Protein AF-A0A7A6N4C0-F1 (afdb_monomer)

Solvent-accessible surface area (backbone atoms only — not comparable to full-atom values): 4942 Å² total; per-residue (Å²): 112,73,68,59,54,53,48,48,50,52,53,54,49,61,76,67,51,44,71,33,46,53,50,43,52,52,50,53,50,51,52,61,70,49,56,96,53,90,69,51,74,69,55,46,52,51,62,74,43,38,67,61,51,50,52,51,27,52,54,46,26,54,53,48,53,48,51,52,52,53,48,55,50,52,53,50,54,52,52,50,54,53,53,56,64,74,75,108

Secondary structure (DSSP, 8-state):
-HHHHHHHHHHHHHHTS-HHHHHHHHHHHHHHHHTTS---HHHHHHHHTHHHHHHHHHHHHHHHHHHHHHHHHHHHHHHHHHHHHH--

Sequence (88 aa):
GQIAAARQSAGIATDRMTEAHKQLLALQQRISDLDGKKLTADEKSVLARKDELIQALTLLDVKQQELQKQTALNDLKKKTIQLTSQLA

Nearest PDB structures (foldseek):
  3fav-assembly2_C  TM=6.622E-01  e=5.037E+00  Mycobacterium tuberculosis H37Rv

Radius of gyration: 20.28 Å; Cα contacts (8 Å, |Δi|>4): 23; chains: 1; bounding box: 44×39×59 Å

Foldseek 3Di:
DVVVVVVVVVVVVVVPQDPLNVVLVVLVVLLVVCPPDDDDPVSVVSVVCVVVSNVVSVVVRVVRNVVVVVVVVVVVVVVVVVVVVVVD

Organism: Escherichia coli (NCBI:txid562)

Structure (mmCIF, N/CA/C/O backbone):
data_AF-A0A7A6N4C0-F1
#
_entry.id   AF-A0A7A6N4C0-F1
#
loop_
_atom_site.group_PDB
_atom_site.id
_atom_site.type_symbol
_atom_site.label_atom_id
_atom_site.label_alt_id
_atom_site.label_comp_id
_atom_site.label_asym_id
_atom_site.label_entity_id
_atom_site.label_seq_id
_atom_site.pdbx_PDB_ins_code
_atom_site.Cartn_x
_atom_site.Cartn_y
_atom_site.Cartn_z
_atom_site.occupancy
_atom_site.B_iso_or_equiv
_atom_site.auth_seq_id
_atom_site.auth_comp_id
_atom_site.auth_asym_id
_atom_site.auth_atom_id
_atom_site.pdbx_PDB_model_num
ATOM 1 N N . GLY A 1 1 ? 3.050 -31.020 -9.278 1.00 46.84 1 GLY A N 1
ATOM 2 C CA . GLY A 1 1 ? 1.927 -30.788 -8.349 1.00 46.84 1 GLY A CA 1
ATOM 3 C C . GLY A 1 1 ? 1.431 -29.366 -8.493 1.00 46.84 1 GLY A C 1
ATOM 4 O O . GLY A 1 1 ? 2.199 -28.446 -8.245 1.00 46.84 1 GLY A O 1
ATOM 5 N N . GLN A 1 2 ? 0.175 -29.179 -8.902 1.00 53.25 2 GLN A N 1
ATOM 6 C CA . GLN A 1 2 ? -0.425 -27.851 -9.123 1.00 53.25 2 GLN A CA 1
ATOM 7 C C . GLN A 1 2 ? -0.447 -26.984 -7.848 1.00 53.25 2 GLN A C 1
ATOM 9 O O . GLN A 1 2 ? -0.361 -25.765 -7.929 1.00 53.25 2 GLN A O 1
ATOM 14 N N . ILE A 1 3 ? -0.427 -27.612 -6.667 1.00 54.41 3 ILE A N 1
ATOM 15 C CA . ILE A 1 3 ? -0.379 -26.931 -5.363 1.00 54.41 3 ILE A CA 1
ATOM 16 C C . ILE A 1 3 ? 0.977 -26.237 -5.113 1.00 54.41 3 ILE A C 1
ATOM 18 O O . ILE A 1 3 ? 1.021 -25.191 -4.471 1.00 54.41 3 ILE A O 1
ATOM 22 N N . ALA A 1 4 ? 2.084 -26.759 -5.655 1.00 54.84 4 ALA A N 1
ATOM 23 C CA . ALA A 1 4 ? 3.402 -26.127 -5.528 1.00 54.84 4 ALA A CA 1
ATOM 24 C C . ALA A 1 4 ? 3.530 -24.880 -6.423 1.00 54.84 4 ALA A C 1
ATOM 26 O O . ALA A 1 4 ? 4.095 -23.876 -5.998 1.00 54.84 4 ALA A O 1
ATOM 27 N N . ALA A 1 5 ? 2.932 -24.916 -7.619 1.00 56.22 5 ALA A N 1
ATOM 28 C CA . ALA A 1 5 ? 2.850 -23.762 -8.514 1.00 56.22 5 ALA A CA 1
ATOM 29 C C . ALA A 1 5 ? 1.908 -22.680 -7.958 1.00 56.22 5 ALA A C 1
ATOM 31 O O . ALA A 1 5 ? 2.262 -21.508 -7.986 1.00 56.22 5 ALA A O 1
ATOM 32 N N . ALA A 1 6 ? 0.773 -23.073 -7.365 1.00 54.75 6 ALA A N 1
ATOM 33 C CA . ALA A 1 6 ? -0.146 -22.155 -6.688 1.00 54.75 6 ALA A CA 1
ATOM 34 C C . ALA A 1 6 ? 0.487 -21.485 -5.448 1.00 54.75 6 ALA A C 1
ATOM 36 O O . ALA A 1 6 ? 0.251 -20.308 -5.180 1.00 54.75 6 ALA A O 1
ATOM 37 N N . ARG A 1 7 ? 1.337 -22.212 -4.706 1.00 48.06 7 ARG A N 1
ATOM 38 C CA . ARG A 1 7 ? 2.113 -21.662 -3.579 1.00 48.06 7 ARG A CA 1
ATOM 39 C C . ARG A 1 7 ? 3.258 -20.755 -4.031 1.00 48.06 7 ARG A C 1
ATOM 41 O O . ARG A 1 7 ? 3.472 -19.730 -3.395 1.00 48.06 7 ARG A O 1
ATOM 48 N N . GLN A 1 8 ? 3.948 -21.073 -5.132 1.00 49.84 8 GLN A N 1
ATOM 49 C CA . GLN A 1 8 ? 4.911 -20.146 -5.739 1.00 49.84 8 GLN A CA 1
ATOM 50 C C . GLN A 1 8 ? 4.216 -18.897 -6.274 1.00 49.84 8 GLN A C 1
ATOM 52 O O . GLN A 1 8 ? 4.707 -17.808 -6.027 1.00 49.84 8 GLN A O 1
ATOM 57 N N . SER A 1 9 ? 3.047 -19.002 -6.913 1.00 47.25 9 SER A N 1
ATOM 58 C CA . SER A 1 9 ? 2.291 -17.819 -7.339 1.00 47.25 9 SER A CA 1
ATOM 59 C C . SER A 1 9 ? 1.749 -17.002 -6.165 1.00 47.25 9 SER A C 1
ATOM 61 O O . SER A 1 9 ? 1.701 -15.785 -6.270 1.00 47.25 9 SER A O 1
ATOM 63 N N . ALA A 1 10 ? 1.395 -17.632 -5.039 1.00 46.41 10 ALA A N 1
ATOM 64 C CA . ALA A 1 10 ? 1.020 -16.926 -3.811 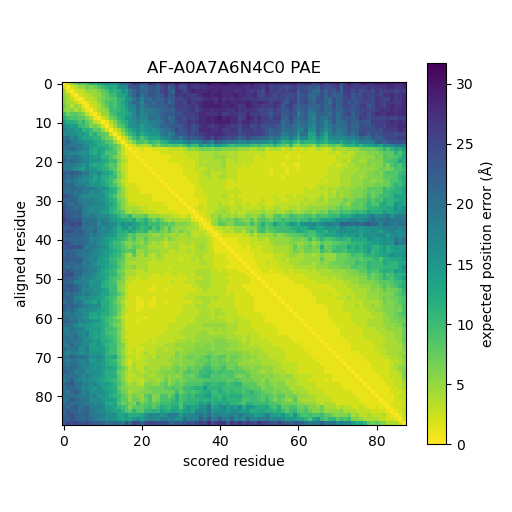1.00 46.41 10 ALA A CA 1
ATOM 65 C C 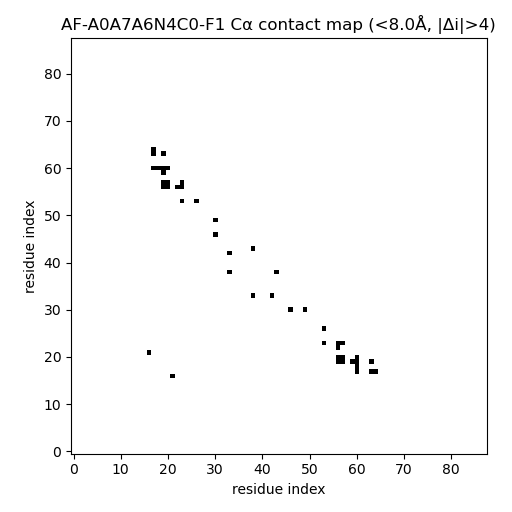. ALA A 1 10 ? 2.225 -16.219 -3.155 1.00 46.41 10 ALA A C 1
ATOM 67 O O . ALA A 1 10 ? 2.079 -15.098 -2.680 1.00 46.41 10 ALA A O 1
ATOM 68 N N . GLY A 1 11 ? 3.422 -16.820 -3.207 1.00 42.91 11 GLY A N 1
ATOM 69 C CA . GLY A 1 11 ? 4.684 -16.181 -2.803 1.00 42.91 11 GLY A CA 1
ATOM 70 C C . GLY A 1 11 ? 5.136 -15.055 -3.747 1.00 42.91 11 GLY A C 1
ATOM 71 O O . GLY A 1 11 ? 5.598 -14.010 -3.300 1.00 42.91 11 GLY A O 1
ATOM 72 N N . ILE A 1 12 ? 4.915 -15.216 -5.055 1.00 45.44 12 ILE A N 1
ATOM 73 C CA . ILE A 1 12 ? 5.161 -14.196 -6.089 1.00 45.44 12 ILE A CA 1
ATOM 74 C C . ILE A 1 12 ? 4.124 -13.063 -6.005 1.00 45.44 12 ILE A C 1
ATOM 76 O O . ILE A 1 12 ? 4.432 -11.920 -6.337 1.00 45.44 12 ILE A O 1
ATOM 80 N N . ALA A 1 13 ? 2.903 -13.347 -5.539 1.00 47.94 13 ALA A N 1
ATOM 81 C CA . ALA A 1 13 ? 1.897 -12.324 -5.274 1.00 47.94 13 ALA A CA 1
ATOM 82 C C . ALA A 1 13 ? 2.307 -11.444 -4.084 1.00 47.94 13 ALA A C 1
ATOM 84 O O . ALA A 1 13 ? 2.142 -10.230 -4.154 1.00 47.94 13 ALA A O 1
ATOM 85 N N . THR A 1 14 ? 2.933 -12.012 -3.048 1.00 46.62 14 THR A N 1
ATOM 86 C CA . THR A 1 14 ? 3.445 -11.236 -1.906 1.00 46.62 14 THR A CA 1
ATOM 87 C C . THR A 1 14 ? 4.688 -10.396 -2.216 1.00 46.62 14 THR A C 1
ATOM 89 O O . THR A 1 14 ? 4.849 -9.340 -1.606 1.00 46.62 14 THR A O 1
ATOM 92 N N . ASP A 1 15 ? 5.508 -10.783 -3.199 1.00 49.84 15 ASP A N 1
ATOM 93 C CA . ASP A 1 15 ? 6.644 -9.969 -3.681 1.00 49.84 15 ASP A CA 1
ATOM 94 C C . ASP A 1 15 ? 6.226 -8.826 -4.626 1.00 49.84 15 ASP A C 1
ATOM 96 O O . ASP A 1 15 ? 7.017 -7.929 -4.917 1.00 49.84 15 ASP A O 1
ATOM 100 N N . ARG A 1 16 ? 4.972 -8.823 -5.099 1.00 61.00 16 ARG A N 1
ATOM 101 C CA . ARG A 1 16 ? 4.398 -7.752 -5.936 1.00 61.00 16 ARG A CA 1
ATOM 102 C C . ARG A 1 16 ? 3.380 -6.873 -5.212 1.00 61.00 16 ARG A C 1
ATOM 104 O O . ARG A 1 16 ? 2.826 -5.966 -5.829 1.00 61.00 16 ARG A O 1
ATOM 111 N N . MET A 1 17 ? 3.119 -7.118 -3.930 1.00 72.88 17 MET A N 1
ATOM 112 C CA . MET A 1 17 ? 2.287 -6.224 -3.125 1.00 72.88 17 MET A CA 1
ATOM 113 C C . MET A 1 17 ? 3.131 -5.036 -2.676 1.00 72.88 17 MET A C 1
ATOM 115 O O . MET A 1 17 ? 4.181 -5.205 -2.053 1.00 72.88 17 MET A O 1
ATOM 119 N N . THR A 1 18 ? 2.664 -3.830 -2.990 1.00 87.88 18 THR A N 1
ATOM 120 C CA . THR A 1 18 ? 3.289 -2.602 -2.500 1.00 87.88 18 THR A CA 1
ATOM 121 C C . THR A 1 18 ? 3.197 -2.542 -0.971 1.00 87.88 18 THR A C 1
ATOM 123 O O . THR A 1 18 ? 2.331 -3.176 -0.360 1.00 87.88 18 THR A O 1
ATOM 126 N N . GLU A 1 19 ? 4.080 -1.790 -0.316 1.00 90.50 19 GLU A N 1
ATOM 127 C CA . GLU A 1 19 ? 4.035 -1.662 1.147 1.00 90.50 19 GLU A CA 1
ATOM 128 C C . GLU A 1 19 ? 2.720 -1.032 1.617 1.00 90.50 19 GLU A C 1
ATOM 130 O O . GLU A 1 19 ? 2.158 -1.437 2.635 1.00 90.50 19 GLU A O 1
ATOM 135 N N . ALA A 1 20 ? 2.173 -0.100 0.835 1.00 91.62 20 ALA A N 1
ATOM 136 C CA . ALA A 1 20 ? 0.865 0.485 1.105 1.00 91.62 20 ALA A CA 1
ATOM 137 C C . ALA A 1 20 ? -0.259 -0.553 1.037 1.00 91.62 20 ALA A C 1
ATOM 139 O O . ALA A 1 20 ? -1.155 -0.556 1.879 1.00 91.62 20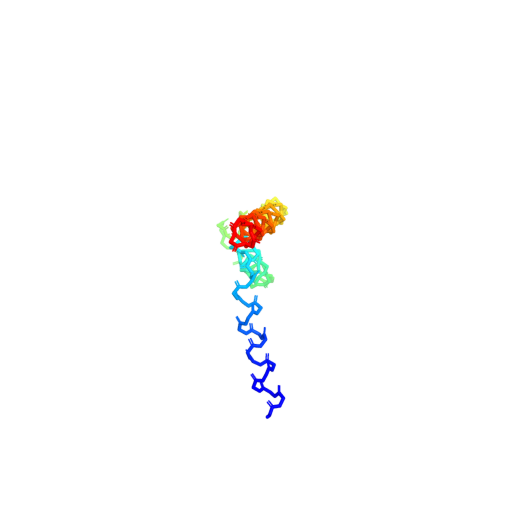 ALA A O 1
ATOM 140 N N . HIS A 1 21 ? -0.174 -1.480 0.084 1.00 89.75 21 HIS A N 1
ATOM 141 C CA . HIS A 1 21 ? -1.126 -2.572 -0.045 1.00 89.75 21 HIS A CA 1
ATOM 142 C C . HIS A 1 21 ? -1.064 -3.539 1.152 1.00 89.75 21 HIS A C 1
ATOM 144 O O . HIS A 1 21 ? -2.098 -3.945 1.685 1.00 89.75 21 HIS A O 1
ATOM 150 N N . LYS A 1 22 ? 0.141 -3.856 1.649 1.00 92.81 22 LYS A N 1
ATOM 151 C CA . LYS A 1 22 ? 0.324 -4.661 2.873 1.00 92.81 22 LYS A CA 1
ATOM 152 C C . LYS A 1 22 ? -0.270 -3.966 4.100 1.00 92.81 22 LYS A C 1
ATOM 154 O O . LYS A 1 22 ? -0.954 -4.600 4.903 1.00 92.81 22 LYS A O 1
ATOM 159 N N . GLN A 1 23 ? -0.041 -2.661 4.232 1.00 92.81 23 GLN A N 1
ATOM 160 C CA . GLN A 1 23 ? -0.601 -1.860 5.322 1.00 92.81 23 GLN A CA 1
ATOM 161 C C . GLN A 1 23 ? -2.126 -1.762 5.242 1.00 92.81 23 GLN A C 1
ATOM 163 O O . GLN A 1 23 ? -2.790 -1.821 6.274 1.00 92.81 23 GLN A O 1
ATOM 168 N N . LEU A 1 24 ? -2.687 -1.663 4.035 1.00 92.69 24 LEU A N 1
ATOM 169 C CA . LEU A 1 24 ? -4.132 -1.655 3.818 1.00 92.69 24 LEU A CA 1
ATOM 170 C C . LEU A 1 24 ? -4.762 -2.973 4.276 1.00 92.69 24 LEU A C 1
ATOM 172 O O . LEU A 1 24 ? -5.749 -2.947 5.010 1.00 92.69 24 LEU A O 1
ATOM 176 N N . LEU A 1 25 ? -4.152 -4.110 3.933 1.00 92.25 25 LEU A N 1
ATOM 177 C CA . LEU A 1 25 ? -4.605 -5.423 4.396 1.00 92.25 25 LEU A CA 1
ATOM 178 C C . LEU A 1 25 ? -4.521 -5.549 5.926 1.00 92.25 25 LEU A C 1
ATOM 180 O O . LEU A 1 25 ? -5.470 -5.998 6.567 1.00 92.25 25 LEU A O 1
ATOM 184 N N . ALA A 1 26 ? -3.411 -5.109 6.526 1.00 91.88 26 ALA A N 1
ATOM 185 C CA . ALA A 1 26 ? -3.244 -5.119 7.978 1.00 91.88 26 ALA A CA 1
ATOM 186 C C . ALA A 1 26 ? -4.278 -4.226 8.688 1.00 91.88 26 ALA A C 1
ATOM 188 O O . ALA A 1 26 ? -4.810 -4.604 9.733 1.00 91.88 26 ALA A O 1
ATOM 189 N N . LEU A 1 27 ? -4.599 -3.062 8.115 1.00 91.88 27 LEU A N 1
ATOM 190 C CA . LEU A 1 27 ? -5.636 -2.168 8.627 1.00 91.88 27 LEU A CA 1
ATOM 191 C C . LEU A 1 27 ? -7.025 -2.806 8.528 1.00 91.88 27 LEU A C 1
ATOM 193 O O . LEU A 1 27 ? -7.778 -2.749 9.496 1.00 91.88 27 LEU A O 1
ATOM 197 N N . GLN A 1 28 ? -7.356 -3.435 7.399 1.00 91.12 28 GLN A N 1
ATOM 198 C CA . GLN A 1 28 ? -8.626 -4.147 7.222 1.00 91.12 28 GLN A CA 1
ATOM 199 C C . GLN A 1 28 ? -8.781 -5.286 8.233 1.00 91.12 28 GLN A C 1
ATOM 201 O O . GLN A 1 28 ? -9.830 -5.388 8.871 1.00 91.12 28 GLN A O 1
ATOM 206 N N . GLN A 1 29 ? -7.728 -6.083 8.440 1.00 91.44 29 GLN A N 1
ATOM 207 C CA . GLN A 1 29 ? -7.731 -7.136 9.455 1.00 91.44 29 GLN A CA 1
ATOM 208 C C . GLN A 1 29 ? -7.934 -6.548 10.852 1.00 91.44 29 GLN A C 1
ATOM 210 O O . GLN A 1 29 ? -8.811 -6.993 11.585 1.00 91.44 29 GLN A O 1
ATOM 215 N N . ARG A 1 30 ? -7.196 -5.485 11.196 1.00 90.31 30 ARG A N 1
ATOM 216 C CA . ARG A 1 30 ? -7.332 -4.819 12.494 1.00 90.31 30 ARG A CA 1
ATOM 217 C C . ARG A 1 30 ? -8.737 -4.259 12.708 1.00 90.31 30 ARG A C 1
ATOM 219 O O . ARG A 1 30 ? -9.264 -4.386 13.802 1.00 90.31 30 ARG A O 1
ATOM 226 N N . ILE A 1 31 ? -9.357 -3.656 11.694 1.00 90.31 31 ILE A N 1
ATOM 227 C CA . ILE A 1 31 ? -10.743 -3.169 11.781 1.00 90.31 31 ILE A CA 1
ATOM 228 C C . ILE A 1 31 ? -11.703 -4.337 12.033 1.00 90.31 31 ILE A C 1
ATOM 230 O O . ILE A 1 31 ? -12.550 -4.233 12.916 1.00 90.31 31 ILE A O 1
ATOM 234 N N . SER A 1 32 ? -11.543 -5.448 11.309 1.00 89.38 32 SER A N 1
ATOM 235 C CA . SER A 1 32 ? -12.356 -6.653 11.508 1.00 89.38 32 SER A CA 1
ATOM 236 C C . SER A 1 32 ? -12.180 -7.242 12.908 1.00 89.38 32 SER A C 1
ATOM 238 O O . SER A 1 32 ? -13.152 -7.682 13.513 1.00 89.38 32 SER A O 1
ATOM 240 N N . ASP A 1 33 ? -10.960 -7.231 13.444 1.00 89.19 33 ASP A N 1
ATOM 241 C CA . ASP A 1 33 ? -10.666 -7.750 14.780 1.00 89.19 33 ASP A CA 1
ATOM 242 C C . ASP A 1 33 ? -11.251 -6.875 15.894 1.00 89.19 33 ASP A C 1
ATOM 244 O O . ASP A 1 33 ? -11.440 -7.360 17.012 1.00 89.19 33 ASP A O 1
ATOM 248 N N . LEU A 1 34 ? -11.489 -5.593 15.616 1.00 89.00 34 LEU A N 1
ATOM 249 C CA . LEU A 1 34 ? -12.083 -4.629 16.540 1.00 89.00 34 LEU A CA 1
ATOM 250 C C . LEU A 1 34 ? -13.617 -4.629 16.481 1.00 89.00 34 LEU A C 1
ATOM 252 O O . LEU A 1 34 ? -14.259 -4.121 17.403 1.00 8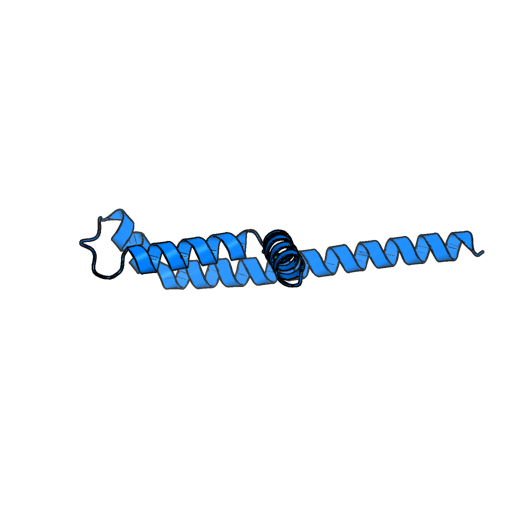9.00 34 LEU A O 1
ATOM 256 N N . ASP A 1 35 ? -14.215 -5.216 15.445 1.00 83.94 35 A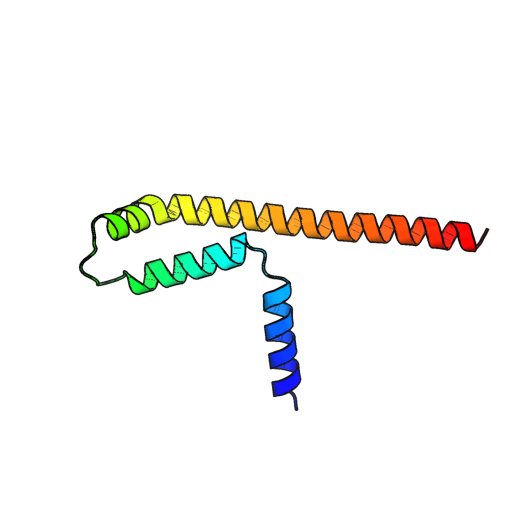SP A N 1
ATOM 257 C CA . ASP A 1 35 ? -15.666 -5.295 15.325 1.00 83.94 35 ASP A CA 1
ATOM 258 C C . ASP A 1 35 ? -16.281 -6.121 16.470 1.00 83.94 35 ASP A C 1
ATOM 260 O O . ASP A 1 35 ? -15.760 -7.158 16.888 1.00 83.94 35 ASP A O 1
ATOM 264 N N . GLY A 1 36 ? -17.370 -5.615 17.046 1.00 79.44 36 GLY A N 1
ATOM 265 C CA . GLY A 1 36 ? -18.048 -6.235 18.189 1.00 79.44 36 GLY A CA 1
ATOM 266 C C . GLY A 1 36 ? -17.278 -6.247 19.523 1.00 79.44 36 GLY A C 1
ATOM 267 O O . GLY A 1 36 ? -17.802 -6.774 20.508 1.00 79.44 36 GLY A O 1
ATOM 268 N N . LYS A 1 37 ? -16.070 -5.666 19.613 1.00 87.62 37 LYS A N 1
ATOM 269 C CA . LYS A 1 37 ? -15.286 -5.604 20.863 1.00 87.62 37 LYS A CA 1
ATOM 270 C C . LYS A 1 37 ? -15.488 -4.301 21.631 1.00 87.62 37 LYS A C 1
ATOM 272 O O . LYS A 1 37 ? -15.825 -3.250 21.090 1.00 87.62 37 LYS A O 1
ATOM 277 N N . LYS A 1 38 ? -15.242 -4.358 22.943 1.00 89.06 38 LYS A N 1
ATOM 278 C CA . LYS A 1 38 ? -15.228 -3.172 23.803 1.00 89.06 38 LYS A CA 1
ATOM 279 C C . LYS A 1 38 ? -13.919 -2.415 23.575 1.00 89.06 38 LYS A C 1
ATOM 281 O O . LYS A 1 38 ? -12.879 -2.804 24.091 1.00 89.06 38 LYS A O 1
ATOM 286 N N . LEU A 1 39 ? -13.998 -1.356 22.777 1.00 88.25 39 LEU A N 1
ATOM 287 C CA . LEU A 1 39 ? -12.824 -0.653 22.274 1.00 88.25 39 LEU A CA 1
ATOM 288 C C . LEU A 1 39 ? -12.143 0.228 23.324 1.00 88.25 39 LEU A C 1
ATOM 290 O O . LEU A 1 39 ? -12.792 1.021 24.021 1.00 88.25 39 LEU A O 1
ATOM 294 N N . THR A 1 40 ? -10.820 0.147 23.335 1.00 88.88 40 THR A N 1
ATOM 295 C CA . THR A 1 40 ? -9.884 1.111 23.917 1.00 88.88 40 THR A CA 1
ATOM 296 C C . THR A 1 40 ? -10.017 2.490 23.248 1.00 88.88 40 THR A C 1
ATOM 298 O O . THR A 1 40 ? -10.512 2.607 22.126 1.00 88.88 40 THR A O 1
ATOM 301 N N . ALA A 1 41 ? -9.587 3.564 23.921 1.00 88.06 41 ALA A N 1
ATOM 302 C CA . ALA A 1 41 ? -9.582 4.911 23.337 1.00 88.06 41 ALA A CA 1
ATOM 303 C C . ALA A 1 41 ? -8.757 4.972 22.037 1.00 88.06 41 ALA A C 1
ATOM 305 O O . ALA A 1 41 ? -9.187 5.585 21.057 1.00 88.06 41 ALA A O 1
ATOM 306 N N . ASP A 1 42 ? -7.633 4.257 22.002 1.00 85.38 42 ASP A N 1
ATOM 307 C CA . ASP A 1 42 ? -6.763 4.184 20.828 1.00 85.38 42 ASP A CA 1
ATOM 308 C C . ASP A 1 42 ? -7.440 3.435 19.675 1.00 85.38 42 ASP A C 1
ATOM 310 O O . ASP A 1 42 ? -7.374 3.850 18.520 1.00 85.38 42 ASP A O 1
ATOM 314 N N . GLU A 1 43 ? -8.161 2.359 19.982 1.00 89.44 43 GLU A N 1
ATOM 315 C CA . GLU A 1 43 ? -8.899 1.569 18.992 1.00 89.44 43 GLU A CA 1
ATOM 316 C C . GLU A 1 43 ? -10.091 2.348 18.421 1.00 89.44 43 GLU A C 1
ATOM 318 O O . GLU A 1 43 ? -10.350 2.295 17.218 1.00 89.44 43 GLU A O 1
ATOM 323 N N . LYS A 1 44 ? -10.772 3.148 19.251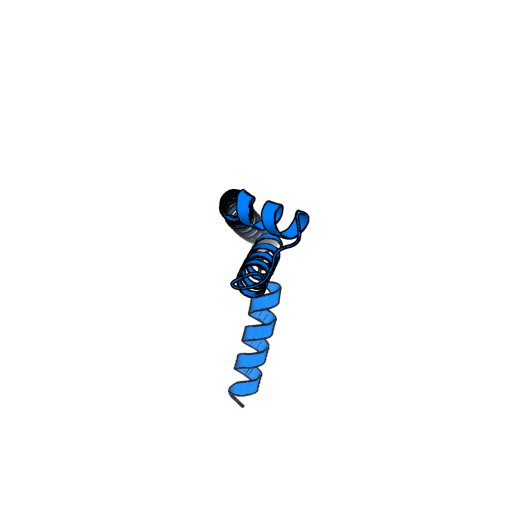 1.00 89.44 44 LYS A N 1
ATOM 324 C CA . LYS A 1 44 ? -11.818 4.072 18.789 1.00 89.44 44 LYS A CA 1
ATOM 325 C C . LYS A 1 44 ? -11.262 5.124 17.837 1.00 89.44 44 LYS A C 1
ATOM 327 O O . LYS A 1 44 ? -11.906 5.419 16.836 1.00 89.44 44 LYS A O 1
ATOM 332 N N . SER A 1 45 ? -10.077 5.664 18.122 1.00 88.50 45 SER A N 1
ATOM 333 C CA . SER A 1 45 ? -9.408 6.629 17.241 1.00 88.50 45 SER A CA 1
ATOM 334 C C . SER A 1 45 ? -9.080 6.018 15.873 1.00 88.50 45 SER A C 1
ATOM 336 O O . SER A 1 45 ? -9.330 6.638 14.838 1.00 88.50 45 SER A O 1
ATOM 338 N N . VAL A 1 46 ? -8.611 4.763 15.855 1.00 86.81 46 VAL A N 1
ATOM 339 C CA . VAL A 1 46 ? -8.358 4.014 14.612 1.00 86.81 46 VAL A CA 1
ATOM 340 C C . VAL A 1 46 ? -9.640 3.829 13.799 1.00 86.81 46 VAL A C 1
ATOM 342 O O . VAL A 1 46 ? -9.629 4.080 12.596 1.00 86.81 46 VAL A O 1
ATOM 345 N N . LEU A 1 47 ? -10.755 3.446 14.430 1.00 89.25 47 LEU A N 1
ATOM 346 C CA . LEU A 1 47 ? -12.030 3.304 13.718 1.00 89.25 47 LEU A CA 1
ATOM 347 C C . LEU A 1 47 ? -12.605 4.645 13.250 1.00 89.25 47 LEU A C 1
ATOM 349 O O . LEU A 1 47 ? -13.179 4.707 12.166 1.00 89.25 47 LEU A O 1
ATOM 353 N N . ALA A 1 48 ? -12.433 5.715 14.029 1.00 91.12 48 ALA A N 1
ATOM 354 C CA . ALA A 1 48 ? -12.903 7.052 13.671 1.00 91.12 48 ALA A CA 1
ATOM 355 C C . ALA A 1 48 ? -12.196 7.609 12.426 1.00 91.12 48 ALA A C 1
ATOM 357 O O . ALA A 1 48 ? -12.806 8.337 11.651 1.00 91.12 48 ALA A O 1
ATOM 358 N N . ARG A 1 49 ? -10.926 7.243 12.218 1.00 93.06 49 ARG A N 1
ATOM 359 C CA . ARG A 1 49 ? -10.118 7.658 11.059 1.00 93.06 49 ARG A CA 1
ATOM 360 C C . ARG A 1 49 ? -9.982 6.577 9.990 1.00 93.06 49 ARG A C 1
ATOM 362 O O . ARG A 1 49 ? -9.146 6.700 9.097 1.00 93.06 49 ARG A O 1
ATOM 369 N N . LYS A 1 50 ? -10.769 5.500 10.071 1.00 92.06 50 LYS A N 1
ATOM 370 C CA . LYS A 1 50 ? -10.614 4.335 9.187 1.00 92.06 50 LYS A CA 1
ATOM 371 C C . LYS A 1 50 ? -10.714 4.713 7.709 1.00 92.06 50 LYS A C 1
ATOM 373 O O . LYS A 1 50 ? -9.896 4.259 6.919 1.00 92.06 50 LYS A O 1
ATOM 378 N N . ASP A 1 51 ? -11.677 5.562 7.352 1.00 93.25 51 ASP A N 1
ATOM 379 C CA . ASP A 1 51 ? -11.968 5.883 5.955 1.00 93.25 51 ASP A CA 1
ATOM 380 C C . ASP A 1 51 ? -10.849 6.753 5.367 1.00 93.25 51 ASP A C 1
ATOM 382 O O . ASP A 1 51 ? -10.383 6.496 4.257 1.00 93.25 51 ASP A O 1
ATOM 386 N N . GLU A 1 52 ? -10.333 7.703 6.155 1.00 95.38 52 GLU A N 1
ATOM 387 C CA . GLU A 1 52 ? -9.160 8.512 5.801 1.00 95.38 52 GLU A CA 1
ATOM 388 C C . GLU A 1 52 ? -7.914 7.638 5.604 1.00 95.38 52 GLU A C 1
ATOM 390 O O . GLU A 1 52 ? -7.196 7.787 4.614 1.00 95.38 52 GLU A O 1
ATOM 395 N N . LEU A 1 53 ? -7.666 6.691 6.517 1.00 94.19 53 LEU A N 1
ATOM 396 C CA . LEU A 1 53 ? -6.527 5.776 6.428 1.00 94.19 53 LEU A CA 1
ATOM 397 C C . LEU A 1 53 ? -6.637 4.843 5.217 1.00 94.19 53 LEU A C 1
ATOM 399 O O . LEU A 1 53 ? -5.656 4.667 4.494 1.00 94.19 53 LEU A O 1
ATOM 403 N N . ILE A 1 54 ? -7.820 4.278 4.958 1.00 93.44 54 ILE A N 1
ATOM 404 C CA . ILE A 1 54 ? -8.077 3.435 3.783 1.00 93.44 54 ILE A CA 1
ATOM 405 C C . ILE A 1 54 ? -7.856 4.241 2.501 1.00 93.44 54 ILE A C 1
ATOM 407 O O . ILE A 1 54 ? -7.177 3.762 1.589 1.00 93.44 54 ILE A O 1
ATOM 411 N N . GLN A 1 55 ? -8.372 5.469 2.425 1.00 95.44 55 GLN A N 1
ATOM 412 C CA . GLN A 1 55 ? -8.201 6.325 1.254 1.00 95.44 55 GLN A CA 1
ATOM 413 C C . GLN A 1 55 ? -6.725 6.678 1.021 1.00 95.44 55 GLN A C 1
ATOM 415 O O . GLN A 1 55 ? -6.233 6.555 -0.104 1.00 95.44 55 GLN A O 1
ATOM 420 N N . ALA A 1 56 ? -6.002 7.066 2.074 1.00 95.75 56 ALA A N 1
ATOM 421 C CA . ALA A 1 56 ? -4.585 7.407 1.992 1.00 95.75 56 ALA A CA 1
ATOM 422 C C . ALA A 1 56 ? -3.727 6.211 1.553 1.00 95.75 56 ALA A C 1
ATOM 424 O O . ALA A 1 56 ? -2.887 6.351 0.661 1.00 95.75 56 ALA A O 1
ATOM 425 N N . LEU A 1 57 ? -3.966 5.030 2.132 1.00 94.81 57 LEU A N 1
ATOM 426 C CA . LEU A 1 57 ? -3.247 3.805 1.780 1.00 94.81 57 LEU A CA 1
ATOM 427 C C . LEU A 1 57 ? -3.568 3.339 0.358 1.00 94.81 57 LEU A C 1
ATOM 429 O O . LEU A 1 57 ? -2.657 2.948 -0.365 1.00 94.81 57 LEU A O 1
ATOM 433 N N . THR A 1 58 ? -4.822 3.458 -0.084 1.00 93.12 58 THR A N 1
ATOM 434 C CA . THR A 1 58 ? -5.215 3.137 -1.468 1.00 93.12 58 THR A CA 1
ATOM 435 C C . THR A 1 58 ? -4.510 4.055 -2.466 1.00 93.12 58 THR A C 1
ATOM 437 O O . THR A 1 58 ? -3.959 3.595 -3.466 1.00 93.12 58 THR A O 1
ATOM 440 N N . LEU A 1 59 ? -4.474 5.364 -2.194 1.00 95.88 59 LEU A N 1
ATOM 441 C CA . LEU A 1 59 ? -3.775 6.318 -3.054 1.00 95.88 59 LEU A CA 1
ATOM 442 C C . LEU A 1 59 ? -2.266 6.045 -3.090 1.00 95.88 59 LEU A C 1
ATOM 444 O O . LEU A 1 59 ? -1.641 6.143 -4.149 1.00 95.88 59 LEU A O 1
ATOM 448 N N . LEU A 1 60 ? -1.676 5.719 -1.940 1.00 95.12 60 LEU A N 1
ATOM 449 C CA . LEU A 1 60 ? -0.261 5.382 -1.853 1.00 95.12 60 LEU A CA 1
ATOM 450 C C . LEU A 1 60 ? 0.056 4.096 -2.626 1.00 95.12 60 LEU A C 1
ATOM 452 O O . LEU A 1 60 ? 1.067 4.061 -3.323 1.00 95.12 60 LEU A O 1
ATOM 456 N N . ASP A 1 61 ? -0.816 3.090 -2.563 1.00 92.06 61 ASP A N 1
ATOM 457 C CA . ASP A 1 61 ? -0.685 1.846 -3.325 1.00 92.06 61 ASP A CA 1
ATOM 458 C C . ASP A 1 61 ? -0.656 2.125 -4.831 1.00 92.06 61 ASP A C 1
ATOM 460 O O . ASP A 1 61 ? 0.305 1.761 -5.507 1.00 92.06 61 ASP A O 1
ATOM 464 N N . VAL A 1 62 ? -1.621 2.893 -5.348 1.00 92.56 62 VAL A N 1
ATOM 465 C CA . VAL A 1 62 ? -1.649 3.285 -6.769 1.00 92.56 62 VAL A CA 1
ATOM 466 C C . VAL A 1 62 ? -0.360 4.006 -7.179 1.00 92.56 62 VAL A C 1
ATOM 468 O O . VAL A 1 62 ? 0.223 3.688 -8.218 1.00 92.56 62 VAL A O 1
ATOM 471 N N . LYS A 1 63 ? 0.132 4.943 -6.358 1.00 93.94 63 LYS A N 1
ATOM 472 C CA . LYS A 1 63 ? 1.391 5.658 -6.635 1.00 93.94 63 LYS A CA 1
ATOM 473 C C . LYS A 1 63 ? 2.603 4.727 -6.640 1.00 93.94 63 LYS A C 1
ATOM 475 O O . LYS A 1 63 ? 3.478 4.878 -7.491 1.00 93.94 63 LYS A O 1
ATOM 480 N N . GLN A 1 64 ? 2.668 3.775 -5.711 1.00 92.38 64 GLN A N 1
ATOM 481 C CA . GLN A 1 64 ? 3.755 2.798 -5.646 1.00 92.38 64 GLN A CA 1
ATOM 482 C C . GLN A 1 64 ? 3.722 1.847 -6.850 1.00 92.38 64 GLN A C 1
ATOM 484 O O . GLN A 1 64 ? 4.768 1.601 -7.451 1.00 92.38 64 GLN A O 1
ATOM 489 N N . GLN A 1 65 ? 2.539 1.383 -7.264 1.00 88.44 65 GLN A N 1
ATOM 490 C CA . GLN A 1 65 ? 2.380 0.558 -8.466 1.00 88.44 65 GLN A CA 1
ATOM 491 C C . GLN A 1 65 ? 2.822 1.303 -9.729 1.00 88.44 65 GLN A C 1
ATOM 493 O O . GLN A 1 65 ? 3.517 0.735 -10.574 1.00 88.44 65 GLN A O 1
ATOM 498 N N . GLU A 1 66 ? 2.448 2.576 -9.865 1.00 91.62 66 GLU A N 1
ATOM 499 C CA . GLU A 1 66 ? 2.835 3.380 -11.025 1.00 91.62 66 GLU A CA 1
ATOM 500 C C . GLU A 1 66 ? 4.346 3.628 -11.068 1.00 91.62 66 GLU A C 1
ATOM 502 O O . GLU A 1 66 ? 4.983 3.445 -12.105 1.00 91.62 66 GLU A O 1
ATOM 507 N N . LEU A 1 67 ? 4.955 3.943 -9.923 1.00 91.56 67 LEU A N 1
ATOM 508 C CA . LEU A 1 67 ? 6.405 4.104 -9.821 1.00 91.56 67 LEU A CA 1
ATOM 509 C C . LEU A 1 67 ? 7.153 2.822 -10.219 1.00 91.56 67 LEU A C 1
ATOM 511 O O . LEU A 1 67 ? 8.156 2.881 -10.939 1.00 91.56 67 LEU A O 1
ATOM 515 N N . GLN A 1 68 ? 6.662 1.658 -9.790 1.00 87.94 68 GLN A N 1
ATOM 516 C CA . GLN A 1 68 ? 7.228 0.363 -10.174 1.00 87.94 68 GLN A CA 1
ATOM 517 C C . GLN A 1 68 ? 7.134 0.122 -11.688 1.00 87.94 68 GLN A C 1
ATOM 519 O O . GLN A 1 68 ? 8.132 -0.256 -12.308 1.00 87.94 68 GLN A O 1
ATOM 524 N N 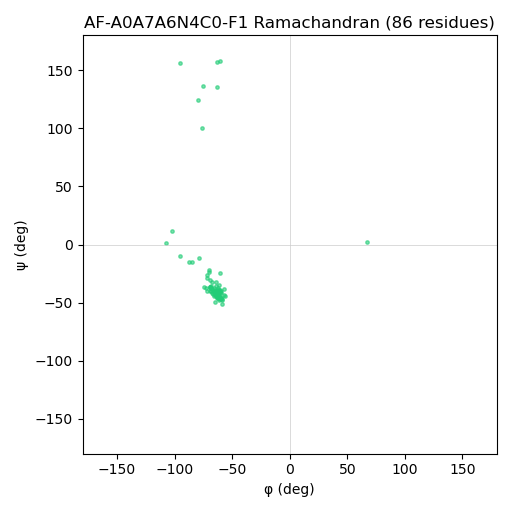. LYS A 1 69 ? 5.978 0.394 -12.310 1.00 89.38 69 LYS A N 1
ATOM 525 C CA . LYS A 1 69 ? 5.804 0.285 -13.771 1.00 89.38 69 LYS A CA 1
ATOM 526 C C . LYS A 1 69 ? 6.739 1.223 -14.525 1.00 89.38 69 LYS A C 1
ATOM 528 O O . LYS A 1 69 ? 7.407 0.795 -15.466 1.00 89.38 69 LYS A O 1
ATOM 533 N N . GLN A 1 70 ? 6.829 2.478 -14.090 1.00 91.62 70 GLN A N 1
ATOM 534 C CA . GLN A 1 70 ? 7.701 3.469 -14.710 1.00 91.62 70 GLN A CA 1
ATOM 535 C C . GLN A 1 70 ? 9.176 3.058 -14.620 1.00 91.62 70 GLN A C 1
ATOM 537 O O . GLN A 1 70 ? 9.933 3.244 -15.575 1.00 91.62 70 GLN A O 1
ATOM 542 N N . THR A 1 71 ? 9.579 2.457 -13.499 1.00 89.94 71 THR A N 1
ATOM 543 C CA . THR A 1 71 ? 10.939 1.940 -13.297 1.00 89.94 71 THR A CA 1
ATOM 544 C C . THR A 1 71 ? 11.230 0.789 -14.257 1.00 89.94 71 THR A C 1
ATOM 546 O O . THR A 1 71 ? 12.209 0.847 -15.000 1.00 89.94 71 THR A O 1
ATOM 549 N N . ALA A 1 72 ? 10.331 -0.196 -14.342 1.00 87.94 72 ALA A N 1
ATOM 550 C CA . ALA A 1 72 ? 10.465 -1.323 -15.264 1.00 87.94 72 ALA A CA 1
ATOM 551 C C . ALA A 1 72 ? 10.532 -0.871 -16.735 1.00 87.94 72 ALA A C 1
ATOM 553 O O . ALA A 1 72 ? 11.344 -1.377 -17.513 1.00 87.94 72 ALA A O 1
ATOM 554 N N . LEU A 1 73 ? 9.720 0.122 -17.112 1.00 93.12 73 LEU A N 1
ATOM 555 C CA . LEU A 1 73 ? 9.749 0.712 -18.449 1.00 93.12 73 LEU A CA 1
ATOM 556 C C . LEU A 1 73 ? 11.080 1.419 -18.733 1.00 93.12 73 LEU A C 1
ATOM 558 O O . LEU A 1 73 ? 11.639 1.274 -19.820 1.00 93.12 73 LEU A O 1
ATOM 562 N N . ASN A 1 74 ? 11.594 2.186 -17.773 1.00 93.62 74 ASN A N 1
ATOM 563 C CA . ASN A 1 74 ? 12.869 2.883 -17.921 1.00 93.62 74 ASN A CA 1
ATOM 564 C C . ASN A 1 74 ? 14.035 1.899 -18.072 1.00 93.62 74 ASN A C 1
ATOM 566 O O . ASN A 1 74 ? 14.900 2.104 -18.926 1.00 93.62 74 ASN A O 1
ATOM 570 N N . ASP A 1 75 ? 14.037 0.813 -17.305 1.00 94.25 75 ASP A N 1
ATOM 571 C CA . ASP A 1 75 ? 15.058 -0.229 -17.413 1.00 94.25 75 ASP A CA 1
ATOM 572 C C . ASP A 1 75 ? 14.984 -0.962 -18.756 1.00 94.25 75 ASP A C 1
ATOM 574 O O . ASP A 1 75 ? 16.016 -1.214 -19.382 1.00 94.25 75 ASP A O 1
ATOM 578 N N . LEU A 1 76 ? 13.776 -1.235 -19.258 1.00 95.06 76 LEU A N 1
ATOM 579 C CA . LEU A 1 76 ? 13.590 -1.812 -20.589 1.00 95.06 76 LEU A CA 1
ATOM 580 C C . LEU A 1 76 ? 14.110 -0.883 -21.696 1.00 95.06 76 LEU A C 1
ATOM 582 O O . LEU A 1 76 ? 14.807 -1.339 -22.606 1.00 95.06 76 LEU A O 1
ATOM 586 N N . LYS A 1 77 ? 13.826 0.424 -21.610 1.00 94.31 77 LYS A N 1
ATOM 587 C CA . LYS A 1 77 ? 14.345 1.426 -22.557 1.00 94.31 77 LYS A CA 1
ATOM 588 C C . LYS A 1 77 ? 15.872 1.451 -22.562 1.00 94.31 77 LYS A C 1
ATOM 590 O O . LYS A 1 77 ? 16.471 1.406 -23.633 1.00 94.31 77 LYS A O 1
ATOM 595 N N . LYS A 1 78 ? 16.505 1.456 -21.383 1.00 95.06 78 LYS A N 1
ATOM 596 C CA . LYS A 1 78 ? 17.972 1.402 -21.255 1.00 95.06 78 LYS A CA 1
ATOM 597 C C . LYS A 1 78 ? 18.553 0.146 -21.905 1.00 95.06 78 LYS A C 1
ATOM 599 O O . LYS A 1 78 ? 19.480 0.256 -22.701 1.00 95.06 78 LYS A O 1
ATOM 604 N N . LYS A 1 79 ? 17.978 -1.028 -21.620 1.00 94.31 79 LYS A N 1
ATOM 605 C CA . LYS A 1 79 ? 18.408 -2.298 -22.231 1.00 94.31 79 LYS A CA 1
ATOM 606 C C . LYS A 1 79 ? 18.261 -2.283 -23.750 1.00 94.31 79 LYS A C 1
ATOM 608 O O . LYS A 1 79 ? 19.152 -2.748 -24.447 1.00 94.31 79 LYS A O 1
ATOM 613 N N . THR A 1 80 ? 17.171 -1.713 -24.259 1.00 94.44 80 THR A N 1
ATOM 614 C CA . THR A 1 80 ? 16.937 -1.586 -25.705 1.00 94.44 80 THR A CA 1
ATOM 615 C C . THR A 1 80 ? 18.021 -0.734 -26.361 1.00 94.44 80 THR A C 1
ATOM 617 O O . THR A 1 80 ? 18.611 -1.163 -27.343 1.00 94.44 80 THR A O 1
ATOM 620 N N . ILE A 1 81 ? 18.344 0.431 -25.786 1.00 95.62 81 ILE A N 1
ATOM 621 C CA . ILE A 1 81 ? 19.417 1.303 -26.295 1.00 95.62 81 ILE A CA 1
ATOM 622 C C . ILE A 1 81 ? 20.761 0.565 -26.293 1.00 95.62 81 ILE A C 1
ATOM 624 O O . ILE A 1 81 ? 21.477 0.600 -27.291 1.00 95.62 81 ILE A O 1
ATOM 628 N N . GLN A 1 82 ? 21.083 -0.132 -25.199 1.00 94.62 82 GLN A N 1
ATOM 629 C CA . GLN A 1 82 ? 22.317 -0.909 -25.088 1.00 94.62 82 GLN A CA 1
ATOM 630 C C . GLN A 1 82 ? 22.409 -1.985 -26.179 1.00 94.62 82 GLN A C 1
ATOM 632 O O . GLN A 1 82 ? 23.435 -2.083 -26.848 1.00 94.62 82 GLN A O 1
ATOM 637 N N . LEU A 1 83 ? 21.340 -2.752 -26.398 1.00 95.44 83 LEU A N 1
ATOM 638 C CA . LEU A 1 83 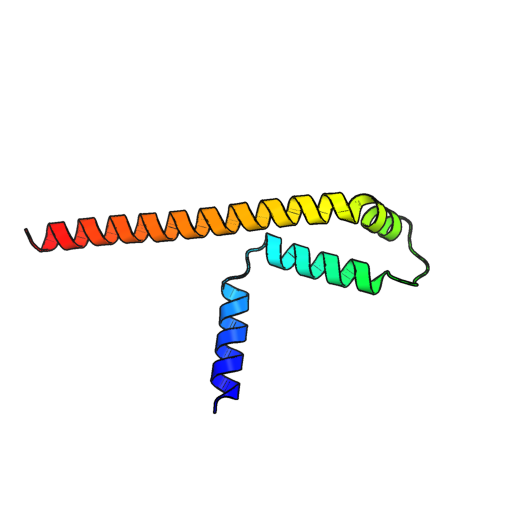? 21.304 -3.786 -27.433 1.00 95.44 83 LEU A CA 1
ATOM 639 C C . LEU A 1 83 ? 21.438 -3.188 -28.837 1.00 95.44 83 LEU A C 1
ATOM 641 O O . LEU A 1 83 ? 22.241 -3.679 -29.623 1.00 95.44 83 LEU A O 1
ATOM 645 N N . THR A 1 84 ? 20.728 -2.098 -29.143 1.00 92.69 84 THR A N 1
ATOM 646 C CA . THR A 1 84 ? 20.857 -1.418 -30.441 1.00 92.69 84 THR A CA 1
ATOM 647 C C . THR A 1 84 ? 22.282 -0.914 -30.674 1.00 92.69 84 THR A C 1
ATOM 649 O O . THR A 1 84 ? 22.791 -1.046 -31.780 1.00 92.69 84 THR A O 1
ATOM 652 N N . SER A 1 85 ? 22.960 -0.399 -29.641 1.00 92.19 85 SER A N 1
ATOM 653 C CA . SER A 1 85 ? 24.357 0.051 -29.758 1.00 92.19 85 SER A CA 1
ATOM 654 C C . SER A 1 85 ? 25.372 -1.080 -29.944 1.00 92.19 85 SER A C 1
ATOM 656 O O . SER A 1 85 ? 26.461 -0.829 -30.433 1.00 92.19 85 SER A O 1
ATOM 658 N N . GLN A 1 86 ? 25.031 -2.312 -29.556 1.00 90.25 86 GLN A N 1
ATOM 659 C CA . G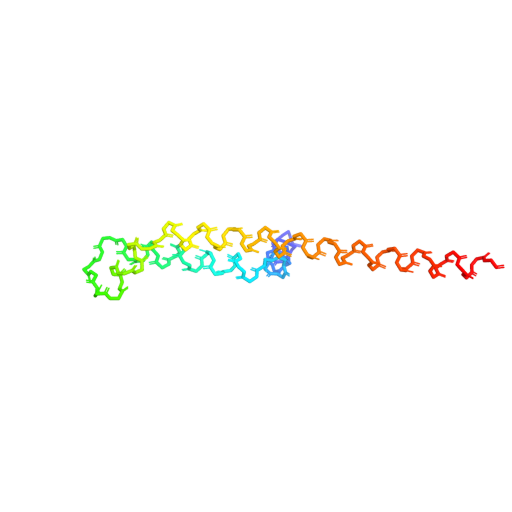LN A 1 86 ? 25.877 -3.495 -29.762 1.00 90.25 86 GLN A CA 1
ATOM 660 C C . GLN A 1 86 ? 25.694 -4.124 -31.150 1.00 90.25 86 GLN A C 1
ATOM 662 O O . GLN A 1 86 ? 26.498 -4.962 -31.547 1.00 90.25 86 GLN A O 1
ATOM 667 N N . LEU A 1 87 ? 24.620 -3.760 -31.856 1.00 88.56 87 LEU A N 1
ATOM 668 C CA . LEU A 1 87 ? 24.305 -4.235 -33.205 1.00 88.56 87 LEU A CA 1
ATOM 669 C C . LEU A 1 87 ? 24.798 -3.283 -34.310 1.00 88.56 87 LEU A C 1
ATOM 671 O O . LEU A 1 87 ? 24.718 -3.650 -35.481 1.00 88.56 87 LEU A O 1
ATOM 675 N N . ALA A 1 88 ? 25.249 -2.079 -33.944 1.00 65.94 88 ALA A N 1
ATOM 676 C CA . ALA A 1 88 ? 25.833 -1.076 -34.836 1.00 65.94 88 ALA A CA 1
ATOM 677 C C . ALA A 1 88 ? 27.363 -1.183 -34.846 1.00 65.94 88 ALA A C 1
ATOM 679 O O . ALA A 1 88 ? 27.945 -0.969 -35.931 1.00 65.94 88 ALA A O 1
#

Mean predicted aligned error: 9.53 Å

pLDDT: mean 83.4, std 16.28, range [42.91, 95.88]